Protein AF-A0A355ES56-F1 (afdb_monomer_lite)

Secondary structure (DSSP, 8-state):
--SHHHHHHHTTEEEEEEEEE-GGGSSSPPSS-EEE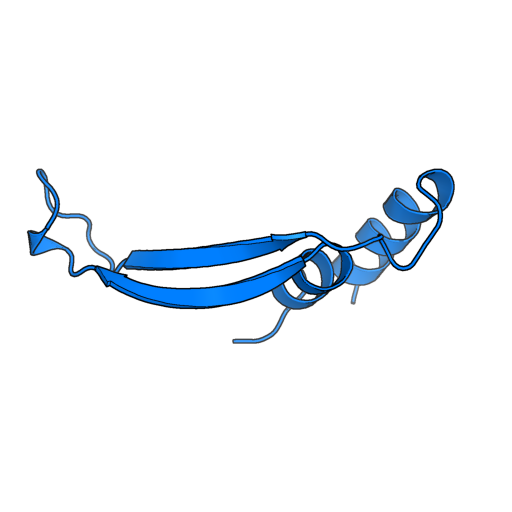EEEEE---SS-TTTHHHHHHHHHH-

Structure (mmCIF, N/CA/C/O backbone):
data_AF-A0A355ES56-F1
#
_entry.id   AF-A0A355ES56-F1
#
loop_
_atom_site.group_PDB
_atom_site.id
_atom_site.type_symbol
_atom_site.label_atom_id
_atom_site.label_alt_id
_atom_site.label_comp_id
_atom_site.label_asym_id
_atom_site.label_entity_id
_atom_site.label_seq_id
_atom_site.pdbx_PDB_ins_code
_atom_site.Cartn_x
_atom_site.Cartn_y
_atom_site.Cartn_z
_atom_site.occupancy
_atom_site.B_iso_or_equiv
_atom_site.auth_seq_id
_atom_site.auth_comp_id
_atom_site.auth_asym_id
_atom_site.auth_atom_id
_atom_site.pdbx_PDB_model_num
ATOM 1 N N . ALA A 1 1 ? -9.484 -6.596 -0.686 1.00 83.44 1 ALA A N 1
ATOM 2 C CA . ALA A 1 1 ? -9.952 -5.668 -1.734 1.00 83.44 1 ALA A CA 1
ATOM 3 C C . ALA A 1 1 ? -8.838 -5.506 -2.756 1.00 83.44 1 ALA A C 1
ATOM 5 O O . ALA A 1 1 ? -7.683 -5.495 -2.344 1.00 83.44 1 ALA A O 1
ATOM 6 N N . TYR A 1 2 ? -9.178 -5.426 -4.041 1.00 95.62 2 TYR A N 1
ATOM 7 C CA . TYR A 1 2 ? -8.231 -5.225 -5.140 1.00 95.62 2 TYR A CA 1
ATOM 8 C C . TYR A 1 2 ? -8.569 -3.918 -5.859 1.00 95.62 2 TYR A C 1
ATOM 10 O O . TYR A 1 2 ? -9.746 -3.607 -6.025 1.00 95.62 2 TYR A O 1
ATOM 18 N N . GLY A 1 3 ? -7.552 -3.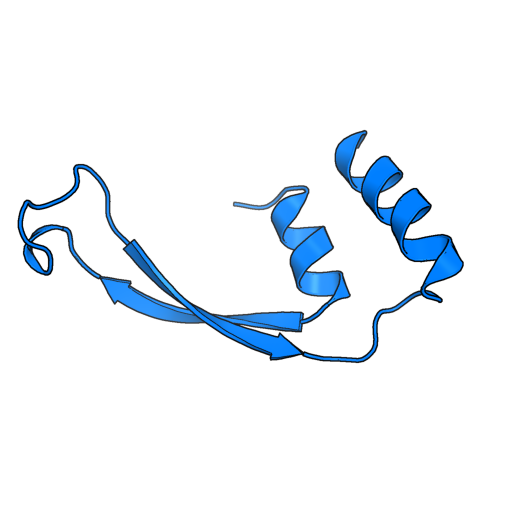152 -6.245 1.00 96.31 3 GLY A N 1
ATOM 19 C CA . GLY A 1 3 ? -7.714 -1.889 -6.963 1.00 96.31 3 GLY A CA 1
ATOM 20 C C . GLY A 1 3 ? -6.369 -1.283 -7.350 1.00 96.31 3 GLY A C 1
ATOM 21 O O . GLY A 1 3 ? -5.327 -1.919 -7.182 1.00 96.31 3 GLY A O 1
ATOM 22 N N . SER A 1 4 ? -6.378 -0.035 -7.820 1.00 97.38 4 SER A N 1
ATOM 23 C CA . SER A 1 4 ? -5.175 0.657 -8.310 1.00 97.38 4 SER A CA 1
ATOM 24 C C . SER A 1 4 ? -4.014 0.639 -7.308 1.00 97.38 4 SER A C 1
ATOM 26 O O . SER A 1 4 ? -2.883 0.335 -7.680 1.00 97.38 4 SER A O 1
ATOM 28 N N . LEU A 1 5 ? -4.283 0.855 -6.014 1.00 96.25 5 LEU A N 1
ATOM 29 C CA . LEU A 1 5 ? -3.256 0.768 -4.969 1.00 96.25 5 LEU A CA 1
ATOM 30 C C . LEU A 1 5 ? -2.597 -0.620 -4.904 1.00 96.25 5 LEU A C 1
ATOM 32 O O . LEU A 1 5 ? -1.389 -0.700 -4.710 1.00 96.25 5 LEU A O 1
ATOM 36 N N . SER A 1 6 ? -3.359 -1.704 -5.089 1.00 97.31 6 SER A N 1
ATOM 37 C CA . SER A 1 6 ? -2.823 -3.072 -5.074 1.00 97.31 6 SER A CA 1
ATOM 38 C C . SER A 1 6 ? -1.786 -3.278 -6.179 1.00 97.31 6 SER A C 1
ATOM 40 O O . SER A 1 6 ? -0.726 -3.839 -5.919 1.00 97.31 6 SER A O 1
ATOM 42 N N . VAL A 1 7 ? -2.068 -2.784 -7.388 1.00 97.31 7 VAL A N 1
ATOM 43 C CA . VAL A 1 7 ? -1.168 -2.887 -8.549 1.00 97.31 7 VAL A CA 1
ATOM 44 C C . VAL A 1 7 ? 0.069 -2.014 -8.365 1.00 97.31 7 VAL A C 1
ATOM 46 O O . VAL A 1 7 ? 1.188 -2.474 -8.573 1.00 97.31 7 VAL A O 1
ATOM 49 N N . LEU A 1 8 ? -0.118 -0.765 -7.935 1.00 96.69 8 LEU A N 1
ATOM 50 C CA . LEU A 1 8 ? 0.987 0.178 -7.751 1.00 96.69 8 LEU A CA 1
ATOM 51 C C . LEU A 1 8 ? 1.949 -0.265 -6.644 1.00 96.69 8 LEU A C 1
ATOM 53 O O . LEU A 1 8 ? 3.155 -0.084 -6.780 1.00 96.69 8 LEU A O 1
ATOM 57 N N . VAL A 1 9 ? 1.434 -0.872 -5.572 1.00 97.31 9 VAL A N 1
ATOM 58 C CA . VAL A 1 9 ? 2.265 -1.493 -4.534 1.00 97.31 9 VAL A CA 1
ATOM 59 C C . VAL A 1 9 ? 3.024 -2.690 -5.099 1.00 97.31 9 VAL A C 1
ATOM 61 O O . VAL A 1 9 ? 4.236 -2.753 -4.929 1.00 97.31 9 VAL A O 1
ATOM 64 N N . ALA A 1 10 ? 2.342 -3.600 -5.801 1.00 96.75 10 ALA A N 1
ATOM 65 C CA . ALA A 1 10 ? 2.966 -4.796 -6.370 1.00 96.75 10 ALA A CA 1
ATOM 66 C C . ALA A 1 10 ? 4.026 -4.481 -7.439 1.00 96.75 10 ALA A C 1
ATOM 68 O O . ALA A 1 10 ? 4.930 -5.276 -7.658 1.00 96.75 10 ALA A O 1
ATOM 69 N N . ALA A 1 11 ? 3.948 -3.319 -8.093 1.00 97.00 11 ALA A N 1
ATOM 70 C CA . ALA A 1 11 ? 4.989 -2.854 -9.005 1.00 97.00 11 ALA A CA 1
ATOM 71 C C . ALA A 1 11 ? 6.289 -2.454 -8.283 1.00 97.00 11 ALA A C 1
ATOM 73 O O . ALA A 1 11 ? 7.329 -2.373 -8.925 1.00 97.00 11 ALA A O 1
ATOM 74 N N . GLN A 1 12 ? 6.248 -2.193 -6.975 1.00 96.25 12 GLN A N 1
ATOM 75 C CA . GLN A 1 12 ? 7.395 -1.686 -6.214 1.00 96.25 12 GLN A CA 1
ATOM 76 C C . GLN A 1 12 ? 7.871 -2.643 -5.120 1.00 96.25 12 GLN A C 1
ATOM 78 O O . GLN A 1 12 ? 9.029 -2.581 -4.703 1.00 96.25 12 GLN A O 1
ATOM 83 N N . ALA A 1 13 ? 6.975 -3.477 -4.597 1.00 98.06 13 ALA A N 1
ATOM 84 C CA . ALA A 1 13 ? 7.258 -4.305 -3.444 1.00 98.06 13 ALA A CA 1
ATOM 85 C C . ALA A 1 13 ? 6.363 -5.540 -3.357 1.00 98.06 13 ALA A C 1
ATOM 87 O O . ALA A 1 13 ? 5.174 -5.516 -3.689 1.00 98.06 13 ALA A O 1
ATOM 88 N N . HIS A 1 14 ? 6.895 -6.577 -2.718 1.00 97.75 14 HIS A N 1
ATOM 89 C CA . HIS A 1 14 ? 6.081 -7.631 -2.143 1.00 97.75 14 HIS A CA 1
ATOM 90 C C . HIS A 1 14 ? 5.519 -7.159 -0.791 1.00 97.75 14 HIS A C 1
ATOM 92 O O . HIS A 1 14 ? 6.265 -6.896 0.156 1.00 97.75 14 HIS A O 1
ATOM 98 N N . ALA A 1 15 ? 4.194 -7.019 -0.703 1.00 98.12 15 ALA A N 1
ATOM 99 C CA . ALA A 1 15 ? 3.505 -6.536 0.492 1.00 98.12 15 ALA A CA 1
ATOM 100 C C . ALA A 1 15 ? 2.850 -7.679 1.279 1.00 98.12 15 ALA A C 1
ATOM 102 O O . ALA A 1 15 ? 2.147 -8.514 0.710 1.00 98.12 15 ALA A O 1
ATOM 103 N N . LYS A 1 16 ? 3.007 -7.674 2.608 1.00 98.12 16 LYS A N 1
ATOM 104 C CA . LYS A 1 16 ? 2.363 -8.639 3.515 1.00 98.12 16 LYS A CA 1
ATOM 105 C C . LYS A 1 16 ? 1.780 -7.972 4.754 1.00 98.12 16 LYS A C 1
ATOM 107 O O . LYS A 1 16 ? 2.376 -7.059 5.322 1.00 98.12 16 LYS A O 1
ATOM 112 N N . ILE A 1 17 ? 0.636 -8.469 5.223 1.00 97.69 17 ILE A N 1
ATOM 113 C CA . ILE A 1 17 ? 0.083 -8.075 6.525 1.00 97.69 17 ILE A CA 1
ATOM 114 C C . ILE A 1 17 ? 0.869 -8.805 7.613 1.00 97.69 17 ILE A C 1
ATOM 116 O O . ILE A 1 17 ? 0.916 -10.031 7.631 1.00 97.69 17 ILE A O 1
ATOM 120 N N . LEU A 1 18 ? 1.471 -8.045 8.523 1.00 98.31 18 LEU A N 1
ATOM 121 C CA . LEU A 1 18 ? 2.248 -8.578 9.645 1.00 98.31 18 LEU A CA 1
ATOM 122 C C . LEU A 1 18 ? 1.390 -8.779 10.897 1.00 98.31 18 LEU A C 1
ATOM 124 O O . LEU A 1 18 ? 1.686 -9.634 11.723 1.00 98.31 18 LEU A O 1
ATOM 128 N N . GLY A 1 19 ? 0.319 -7.998 11.041 1.00 98.19 19 GLY A N 1
ATOM 129 C CA . GLY A 1 19 ? -0.597 -8.093 12.172 1.00 98.19 19 GLY A CA 1
ATOM 130 C C . GLY A 1 19 ? -1.709 -7.054 12.102 1.00 98.19 19 GLY A C 1
ATOM 131 O O . GLY A 1 19 ? -1.597 -6.054 11.392 1.00 98.19 19 GLY A O 1
ATOM 132 N N . ARG A 1 20 ? -2.792 -7.292 12.845 1.00 98.06 20 ARG A N 1
ATOM 133 C CA . ARG A 1 20 ? -3.906 -6.345 13.006 1.00 98.06 20 ARG A CA 1
ATOM 134 C C . ARG A 1 20 ? -3.783 -5.612 14.339 1.00 98.06 20 ARG A C 1
ATOM 136 O O . ARG A 1 20 ? -3.362 -6.204 15.328 1.00 98.06 20 ARG A O 1
ATOM 143 N N . VAL A 1 21 ? -4.185 -4.347 14.366 1.00 97.81 21 VAL A N 1
ATOM 144 C CA . VAL A 1 21 ? -4.139 -3.473 15.542 1.00 97.81 21 VAL A CA 1
ATOM 145 C C . VAL A 1 21 ? -5.544 -2.956 15.814 1.00 97.81 21 VAL A C 1
ATOM 147 O O . VAL A 1 21 ? -6.152 -2.310 14.962 1.00 97.81 21 VAL A O 1
ATOM 150 N N . ARG A 1 22 ? -6.069 -3.254 17.003 1.00 97.88 22 ARG A N 1
ATOM 151 C CA . ARG A 1 22 ? -7.419 -2.842 17.405 1.00 97.88 22 ARG A CA 1
ATOM 152 C C . ARG A 1 22 ? -7.432 -1.365 17.836 1.00 97.88 22 ARG A C 1
ATOM 154 O O . ARG A 1 22 ? -6.423 -0.890 18.358 1.00 97.88 22 ARG A O 1
ATOM 161 N N . PRO A 1 23 ? -8.570 -0.653 17.735 1.00 98.12 23 PRO A N 1
ATOM 162 C CA . PRO A 1 23 ? -8.675 0.753 18.128 1.00 98.12 23 PRO A CA 1
ATOM 163 C C . PRO A 1 23 ? -8.202 1.054 19.554 1.00 98.12 23 PRO A C 1
ATOM 165 O O . PRO A 1 23 ? -7.552 2.068 19.793 1.00 98.12 23 PRO A O 1
ATOM 168 N N . GLY A 1 24 ? -8.478 0.148 20.500 1.00 98.19 24 GLY A N 1
ATOM 169 C CA . GLY A 1 24 ? -8.087 0.292 21.908 1.00 98.19 24 GLY A CA 1
ATOM 170 C C . GLY A 1 24 ? -6.573 0.308 22.160 1.00 98.19 24 GLY A C 1
ATOM 171 O O . GLY A 1 24 ? -6.151 0.605 23.274 1.00 98.19 24 GLY A O 1
ATOM 172 N N . SER A 1 25 ? -5.754 0.015 21.145 1.00 97.75 25 SER A N 1
ATOM 173 C CA . SER A 1 25 ? -4.295 0.149 21.204 1.00 97.75 25 SER A CA 1
ATOM 174 C C . SER A 1 25 ? -3.808 1.600 21.066 1.00 97.75 25 SER A C 1
ATOM 176 O O . SER A 1 25 ? -2.626 1.853 21.278 1.00 97.75 25 SER A O 1
ATOM 178 N N . PHE A 1 26 ? -4.686 2.552 20.728 1.00 98.12 26 PHE A N 1
ATOM 179 C CA . PHE A 1 26 ? -4.360 3.971 20.552 1.00 98.12 26 PHE A CA 1
ATOM 180 C C . PHE A 1 26 ? -5.031 4.849 21.620 1.00 98.12 26 PHE A C 1
ATOM 182 O O . PHE A 1 26 ? -6.044 4.474 22.215 1.00 98.12 26 PHE A O 1
ATOM 189 N N . ARG A 1 27 ? -4.487 6.053 21.841 1.00 97.25 27 ARG A N 1
ATOM 190 C CA . ARG A 1 27 ? -5.089 7.089 22.696 1.00 97.25 27 ARG A CA 1
ATOM 191 C C . ARG A 1 27 ? -5.025 8.464 22.003 1.00 97.25 27 ARG A C 1
ATOM 193 O O . ARG A 1 27 ? -3.914 8.954 21.816 1.0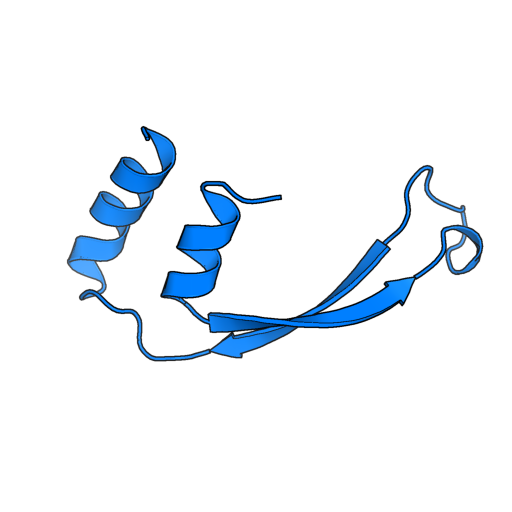0 97.25 27 ARG A O 1
ATOM 200 N N . PRO A 1 28 ? -6.171 9.093 21.656 1.00 95.94 28 PRO A N 1
ATOM 201 C CA . PRO A 1 28 ? -7.535 8.548 21.722 1.00 95.94 28 PRO A CA 1
ATOM 202 C C . PRO A 1 28 ? -7.755 7.396 20.715 1.00 95.94 28 PRO A C 1
ATOM 204 O O . PRO A 1 28 ? -7.042 7.323 19.712 1.00 95.94 28 PRO A O 1
ATOM 207 N N . PRO A 1 29 ? -8.719 6.487 20.959 1.00 98.00 29 PRO A N 1
ATOM 208 C CA . PRO A 1 29 ? -8.980 5.372 20.052 1.00 98.00 29 PRO A CA 1
ATOM 209 C C . PRO A 1 29 ? -9.602 5.869 18.730 1.00 98.00 29 PRO A C 1
ATOM 211 O O . PRO A 1 29 ? -10.581 6.622 18.766 1.00 98.00 29 PRO A O 1
ATOM 214 N N . PRO A 1 30 ? -9.079 5.463 17.556 1.00 97.94 30 PRO A N 1
ATOM 215 C CA . PRO A 1 30 ? -9.693 5.775 16.268 1.00 97.94 30 PRO A CA 1
ATOM 216 C C . PRO A 1 30 ? -11.019 5.020 16.088 1.00 97.94 30 PRO A C 1
ATOM 218 O O . PRO A 1 30 ? -11.325 4.072 16.804 1.00 97.94 30 PRO A O 1
ATOM 221 N N . LYS A 1 31 ? -11.813 5.405 15.083 1.00 98.31 31 LYS A N 1
ATOM 222 C CA . LYS A 1 31 ? -13.094 4.743 14.756 1.00 98.31 31 LYS A CA 1
ATOM 223 C C . LYS A 1 31 ? -12.944 3.503 13.860 1.00 98.31 31 LYS A C 1
ATOM 225 O O . LYS A 1 31 ? -13.944 2.980 13.381 1.00 98.31 31 LYS A O 1
ATOM 230 N N . VAL A 1 32 ? -11.714 3.078 13.578 1.00 98.06 32 VAL A N 1
ATOM 231 C CA . VAL A 1 32 ? -11.397 2.043 12.584 1.00 98.06 32 VAL A CA 1
ATOM 232 C C . VAL A 1 32 ? -10.325 1.092 13.105 1.00 98.06 32 VAL A C 1
ATOM 234 O O . VAL A 1 32 ? -9.483 1.490 13.912 1.00 98.06 32 VAL A O 1
ATOM 237 N N . ASP A 1 33 ? -10.347 -0.149 12.620 1.00 98.00 33 ASP A N 1
ATOM 238 C CA . ASP A 1 33 ? -9.243 -1.095 12.796 1.00 98.00 33 ASP A CA 1
ATOM 239 C C . ASP A 1 33 ? -8.027 -0.690 11.946 1.00 98.00 33 ASP A C 1
ATOM 241 O O . ASP A 1 33 ? -8.167 -0.139 10.852 1.00 98.00 33 ASP A O 1
ATOM 245 N N . SER A 1 34 ? -6.832 -1.028 12.431 1.00 97.94 34 SER A N 1
A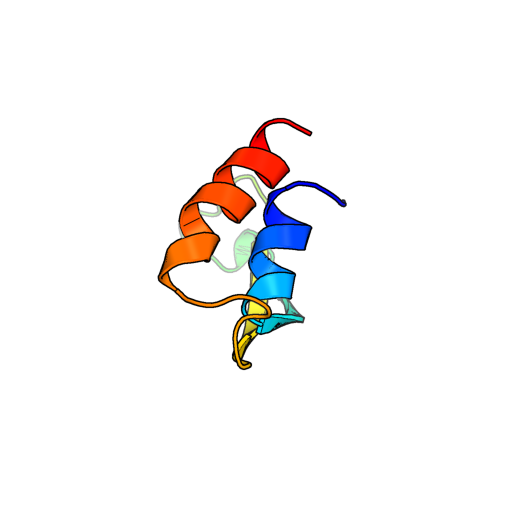TOM 246 C CA . SER A 1 34 ? -5.548 -0.771 11.769 1.00 97.94 34 SER A CA 1
ATOM 247 C C . SER A 1 34 ? -4.778 -2.074 11.517 1.00 97.94 34 SER A C 1
ATOM 249 O O . SER A 1 34 ? -5.127 -3.143 12.027 1.00 97.94 34 SER A O 1
ATOM 251 N N . ALA A 1 35 ? -3.697 -2.010 10.739 1.00 98.12 35 ALA A N 1
ATOM 252 C CA . ALA A 1 35 ? -2.799 -3.141 10.510 1.00 98.12 35 ALA A CA 1
ATOM 253 C C . ALA A 1 35 ? -1.353 -2.684 10.283 1.00 98.12 35 ALA A C 1
ATOM 255 O O . ALA A 1 35 ? -1.116 -1.600 9.753 1.00 98.12 35 ALA A O 1
ATOM 256 N N . PHE A 1 36 ? -0.397 -3.542 10.640 1.00 98.00 36 PHE A N 1
ATOM 257 C CA . PHE A 1 36 ? 0.992 -3.415 10.205 1.00 98.00 36 PHE A CA 1
ATOM 258 C C . PHE A 1 36 ? 1.161 -4.114 8.859 1.00 98.00 36 PHE A C 1
ATOM 260 O O . PHE A 1 36 ? 0.811 -5.290 8.716 1.00 98.00 36 PHE A O 1
ATOM 267 N N . VAL A 1 37 ? 1.723 -3.402 7.885 1.00 98.19 37 VAL A N 1
ATOM 268 C CA . VAL A 1 37 ? 2.037 -3.936 6.557 1.00 98.19 37 VAL A CA 1
ATOM 269 C C . VAL A 1 37 ? 3.540 -3.830 6.342 1.00 98.19 37 VAL A C 1
ATOM 271 O O . VAL A 1 37 ? 4.116 -2.757 6.498 1.00 98.19 37 VAL A O 1
ATOM 274 N N . GLY A 1 38 ? 4.172 -4.957 6.029 1.00 98.38 38 GLY A N 1
ATOM 275 C CA . GLY A 1 38 ? 5.573 -5.018 5.635 1.00 98.38 38 GLY A CA 1
ATOM 276 C C . GLY A 1 38 ? 5.698 -4.960 4.119 1.00 98.38 38 GLY A C 1
ATOM 277 O O . GLY A 1 38 ? 4.912 -5.603 3.422 1.00 98.38 38 GLY A O 1
ATOM 278 N N . PHE A 1 39 ? 6.698 -4.229 3.635 1.00 98.44 39 PHE A N 1
ATOM 279 C CA . PHE A 1 39 ? 7.032 -4.119 2.219 1.00 98.44 39 PHE A CA 1
ATOM 280 C C . PHE A 1 39 ? 8.475 -4.563 2.005 1.00 98.44 39 PHE A C 1
ATOM 282 O O . PHE A 1 39 ? 9.386 -4.039 2.643 1.00 98.44 39 PHE A O 1
ATOM 289 N N . GLU A 1 40 ? 8.670 -5.518 1.106 1.00 98.38 40 GLU A N 1
ATOM 290 C CA . GLU A 1 40 ? 9.981 -5.917 0.609 1.00 98.38 40 GLU A CA 1
ATOM 291 C C . GLU A 1 40 ? 10.144 -5.358 -0.804 1.00 98.38 40 GLU A C 1
ATOM 293 O O . GLU A 1 40 ? 9.448 -5.788 -1.724 1.00 98.38 40 GLU A O 1
ATOM 298 N N . LEU A 1 41 ? 11.001 -4.343 -0.953 1.00 97.81 41 LEU A N 1
ATOM 299 C CA . LEU A 1 41 ? 11.202 -3.660 -2.230 1.00 97.81 41 LEU A CA 1
ATOM 300 C C . LEU A 1 41 ? 11.894 -4.582 -3.235 1.00 97.81 41 LEU A C 1
ATOM 302 O O . LEU A 1 41 ? 12.825 -5.306 -2.885 1.00 97.81 41 LEU A O 1
ATOM 306 N N . HIS A 1 42 ? 11.494 -4.487 -4.497 1.00 95.88 42 HIS A N 1
ATOM 307 C CA . HIS A 1 42 ? 12.186 -5.128 -5.611 1.00 95.88 42 HIS A CA 1
ATOM 308 C C . HIS A 1 42 ? 12.417 -4.132 -6.746 1.00 95.88 42 HIS A C 1
ATOM 310 O O . HIS A 1 42 ? 11.932 -3.001 -6.715 1.00 95.88 42 HIS A O 1
ATOM 316 N N . ALA A 1 43 ? 13.180 -4.556 -7.755 1.00 94.50 43 ALA A N 1
ATOM 317 C CA . ALA A 1 43 ? 13.344 -3.765 -8.964 1.00 94.50 43 ALA A CA 1
ATOM 318 C C . ALA A 1 43 ? 11.959 -3.470 -9.576 1.00 94.50 43 ALA A C 1
ATOM 320 O O . ALA A 1 43 ? 11.155 -4.402 -9.716 1.00 94.50 43 ALA A O 1
ATOM 321 N N . PRO A 1 44 ? 11.660 -2.206 -9.922 1.00 91.56 44 PRO A N 1
ATOM 322 C CA . PRO A 1 44 ? 10.433 -1.876 -10.629 1.00 91.56 44 PRO A CA 1
ATOM 323 C C . PRO A 1 44 ? 10.380 -2.612 -11.977 1.00 91.56 44 PRO A C 1
ATOM 325 O O . PRO A 1 44 ? 11.423 -2.802 -12.606 1.00 91.56 44 PRO A O 1
ATOM 328 N N . PRO A 1 45 ? 9.189 -3.004 -12.461 1.00 91.81 45 PRO A N 1
ATOM 329 C CA . PRO A 1 45 ? 9.052 -3.775 -13.695 1.00 91.81 45 PRO A CA 1
ATOM 330 C C . PRO A 1 45 ? 9.338 -2.956 -14.960 1.00 91.81 45 PRO A C 1
ATOM 332 O O . PRO A 1 45 ? 9.473 -3.535 -16.034 1.00 91.81 45 PRO A O 1
ATOM 335 N N . LEU A 1 46 ? 9.401 -1.625 -14.849 1.00 96.06 46 LEU A N 1
ATOM 336 C CA . LEU A 1 46 ? 9.619 -0.699 -15.956 1.00 96.06 46 LEU A CA 1
ATOM 337 C C . LEU A 1 46 ? 10.737 0.298 -15.622 1.00 96.06 46 LEU A C 1
ATOM 339 O O . LEU A 1 46 ? 10.950 0.618 -14.446 1.00 96.06 46 LEU A O 1
ATOM 343 N N . PRO A 1 47 ? 11.418 0.855 -16.639 1.00 96.56 47 PRO A N 1
ATOM 344 C CA . PRO A 1 47 ? 12.334 1.971 -16.453 1.00 96.56 47 PRO A CA 1
ATOM 345 C C . PRO A 1 47 ? 11.663 3.164 -15.766 1.00 96.56 47 PRO A C 1
ATOM 347 O O . PRO A 1 47 ? 10.484 3.454 -15.975 1.00 96.56 47 PRO A O 1
ATOM 350 N N . ALA A 1 48 ? 12.442 3.927 -14.996 1.00 94.62 48 ALA A N 1
ATOM 351 C CA . ALA A 1 48 ? 11.934 5.074 -14.241 1.00 94.62 48 ALA A CA 1
ATOM 352 C C . ALA A 1 48 ? 11.212 6.116 -15.119 1.00 94.62 48 ALA A C 1
ATOM 354 O O . ALA A 1 48 ? 10.254 6.737 -14.665 1.00 94.62 48 ALA A O 1
ATOM 355 N N . ALA A 1 49 ? 11.636 6.276 -16.378 1.00 97.69 49 ALA A N 1
ATOM 356 C CA . ALA A 1 49 ? 11.010 7.185 -17.338 1.00 97.69 49 ALA A CA 1
ATOM 357 C C . ALA A 1 49 ? 9.584 6.762 -17.747 1.00 97.69 49 ALA A C 1
ATOM 359 O O . ALA A 1 49 ? 8.775 7.614 -18.104 1.00 97.69 49 ALA A O 1
ATOM 360 N N . GLU A 1 50 ? 9.259 5.470 -17.668 1.00 97.75 50 GLU A N 1
ATOM 361 C CA . GLU A 1 50 ? 7.963 4.912 -18.081 1.00 97.75 50 GLU A CA 1
ATOM 362 C C . GLU A 1 50 ? 6.977 4.771 -16.910 1.00 97.75 50 GLU A C 1
ATOM 364 O O . GLU A 1 50 ? 5.758 4.768 -17.105 1.00 97.75 50 GLU A O 1
ATOM 369 N N . MET A 1 51 ? 7.484 4.728 -15.674 1.00 95.56 51 MET A N 1
ATOM 370 C CA . MET A 1 51 ? 6.669 4.603 -14.461 1.00 95.56 51 MET A CA 1
ATOM 371 C C . MET A 1 51 ? 5.541 5.648 -14.328 1.00 95.56 51 MET A C 1
ATOM 373 O O . MET A 1 51 ? 4.450 5.262 -13.897 1.00 95.56 51 MET A O 1
ATOM 377 N N . PRO A 1 52 ? 5.714 6.937 -14.700 1.00 96.62 52 PRO A N 1
ATOM 378 C CA . PRO A 1 52 ? 4.617 7.906 -14.667 1.00 96.62 52 PRO A CA 1
ATOM 379 C C . PRO A 1 52 ? 3.449 7.535 -15.591 1.00 96.62 52 PRO A C 1
ATOM 381 O O . PRO A 1 52 ? 2.290 7.673 -15.196 1.00 96.62 52 PRO A O 1
ATOM 384 N N . GLY A 1 53 ? 3.743 7.027 -16.794 1.00 97.38 53 GLY A N 1
ATOM 385 C CA . GLY A 1 53 ? 2.730 6.580 -17.754 1.00 97.38 53 GLY A CA 1
ATOM 386 C C . GLY A 1 53 ? 1.978 5.349 -17.253 1.00 97.38 53 GLY A C 1
ATOM 387 O O . GLY A 1 53 ? 0.748 5.318 -17.288 1.00 97.38 53 GLY A O 1
ATOM 388 N N . PHE A 1 54 ? 2.702 4.383 -16.682 1.00 96.25 54 PHE A N 1
ATOM 389 C CA . PHE A 1 54 ? 2.105 3.221 -16.020 1.00 96.25 54 PHE A CA 1
ATOM 390 C C . PHE A 1 54 ? 1.175 3.624 -14.867 1.00 96.25 54 PHE A C 1
ATOM 392 O O . PHE A 1 54 ? 0.048 3.139 -14.772 1.00 96.25 54 PHE A O 1
ATOM 399 N N . LEU A 1 55 ? 1.609 4.558 -14.016 1.00 96.50 55 LEU A N 1
ATOM 400 C CA . LEU A 1 55 ? 0.797 5.049 -12.906 1.00 96.50 55 LEU A CA 1
ATOM 401 C C . LEU A 1 55 ? -0.489 5.737 -13.389 1.00 96.50 55 LEU A C 1
ATOM 403 O O . LEU A 1 55 ? -1.543 5.545 -12.781 1.00 96.50 55 LEU A O 1
ATOM 407 N N . ALA A 1 56 ? -0.416 6.521 -14.468 1.00 97.25 56 ALA A N 1
ATOM 408 C CA . ALA A 1 56 ? -1.588 7.154 -15.065 1.00 97.25 56 ALA A CA 1
ATOM 409 C C . ALA A 1 56 ? -2.555 6.108 -15.641 1.00 97.25 56 ALA A C 1
ATOM 411 O O . ALA A 1 56 ? -3.749 6.169 -15.361 1.00 97.25 56 ALA A O 1
ATOM 412 N N . PHE A 1 57 ? -2.033 5.112 -16.363 1.00 97.31 57 PHE A N 1
ATOM 413 C CA . PHE A 1 57 ? -2.819 4.010 -16.918 1.00 97.31 57 PHE A CA 1
ATOM 414 C C . PHE A 1 57 ? -3.578 3.234 -15.830 1.00 97.31 57 PHE A C 1
ATOM 416 O O . PHE A 1 57 ? -4.795 3.095 -15.911 1.00 97.31 57 PHE A O 1
ATOM 423 N N . VAL A 1 58 ? -2.891 2.812 -14.761 1.00 97.06 58 VAL A N 1
ATOM 424 C CA . VAL A 1 58 ? -3.497 2.051 -13.649 1.00 97.06 58 VAL A CA 1
ATOM 425 C C . VAL A 1 58 ? -4.570 2.849 -12.898 1.00 97.06 58 VAL A C 1
ATOM 427 O O . VAL A 1 58 ? -5.445 2.259 -12.274 1.00 97.06 58 VAL A O 1
ATOM 430 N N . ARG A 1 59 ? -4.510 4.187 -12.914 1.00 95.31 59 ARG A N 1
ATOM 431 C CA . ARG A 1 59 ? -5.524 5.045 -12.276 1.00 95.31 59 ARG A CA 1
ATOM 432 C C . ARG A 1 59 ? -6.754 5.305 -13.145 1.00 95.31 59 ARG A C 1
ATOM 434 O O . ARG A 1 59 ? -7.762 5.738 -12.597 1.00 95.31 59 ARG A O 1
ATOM 441 N N . LEU A 1 60 ? -6.650 5.115 -14.459 1.00 95.62 60 LEU A N 1
ATOM 442 C CA . LEU A 1 60 ? -7.755 5.302 -15.406 1.00 95.62 60 LEU A CA 1
ATOM 443 C C . LEU A 1 60 ? -8.566 4.019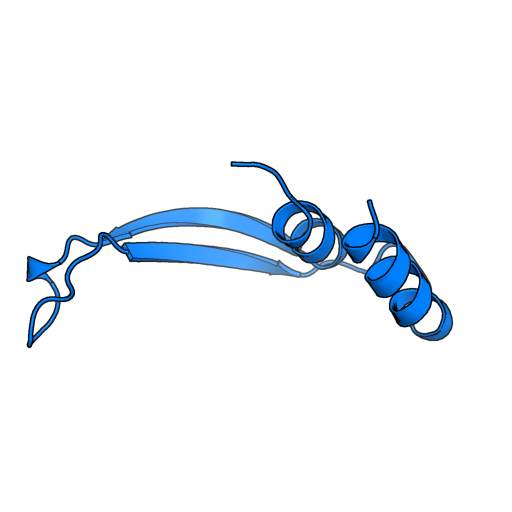 -15.642 1.00 95.62 60 LEU A C 1
ATOM 445 O O . LEU A 1 60 ? -9.699 4.116 -16.109 1.00 95.62 60 LEU A O 1
ATOM 449 N N . ALA A 1 61 ? -7.976 2.856 -15.356 1.00 81.44 61 ALA A N 1
ATOM 450 C CA . ALA A 1 61 ? -8.623 1.545 -15.411 1.00 81.44 61 ALA A CA 1
ATOM 451 C C . ALA A 1 61 ? -9.49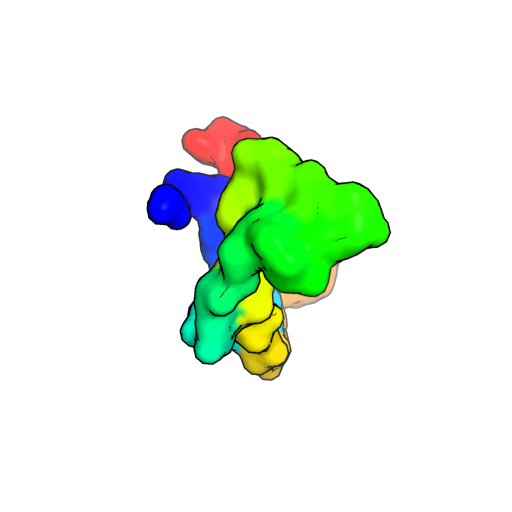5 1.282 -14.174 1.00 81.44 61 ALA A C 1
ATOM 453 O O . ALA A 1 61 ? -10.558 0.646 -14.349 1.00 81.44 61 ALA A O 1
#

pLDDT: mean 96.58, std 2.95, range [81.44, 98.44]

Foldseek 3Di:
DDALVNVLLVQFWDKDWPAKAAQVVDVVRDPDIDTDMDTDTDDGPDPPVCVVVVSVVRVVD

Radius of gyration: 15.44 Å; chains: 1; bounding box: 26×17×41 Å

Sequence (61 aa):
AYGSLSVLVAAQAHAKILGRVRPGSFRPPPKVDSAFVGFELHAPPLPAAEMPGFLAFVRLA